Protein AF-A0A951B017-F1 (afdb_monomer_lite)

Secondary structure (DSSP, 8-state):
---HHHHHHHHHHTT------------TTSSS--EEEEEE---SSGGGGS--EEEEEE---SSTTHHHHHHHHHHHHHHT-

pLDDT: mean 81.64, std 15.31, range [48.12, 97.81]

Foldseek 3Di:
DDDPVVVVVVVVVVPQDDDDDDDDDDPPPAPDFLKDKDKDQDDPDPCSVVDIDIDIDQQDDSDPCRNVVRVCVRVCVVVVD

Structure (mmCIF, N/CA/C/O backbone):
data_AF-A0A951B017-F1
#
_entry.id   AF-A0A951B017-F1
#
loop_
_atom_site.group_PDB
_atom_site.id
_atom_site.type_symbol
_atom_site.label_atom_id
_atom_site.label_alt_id
_atom_site.label_comp_id
_atom_site.label_asym_id
_atom_site.label_entity_id
_atom_site.label_seq_id
_atom_site.pdbx_PDB_ins_code
_atom_site.Cartn_x
_atom_site.Cartn_y
_atom_site.Cartn_z
_atom_site.occupancy
_atom_site.B_iso_or_equiv
_atom_site.auth_seq_id
_atom_site.auth_comp_id
_atom_site.auth_asym_id
_atom_site.auth_atom_id
_atom_site.pdbx_PDB_model_num
ATOM 1 N N . MET A 1 1 ? -38.114 0.469 36.558 1.00 48.12 1 MET A N 1
ATOM 2 C CA . MET A 1 1 ? -37.026 -0.532 36.542 1.00 48.12 1 MET A CA 1
ATOM 3 C C . MET A 1 1 ? -36.754 -0.947 35.102 1.00 48.12 1 MET A C 1
ATOM 5 O O . MET A 1 1 ? -37.519 -1.717 34.547 1.00 48.12 1 MET A O 1
ATOM 9 N N . GLY A 1 2 ? -35.712 -0.390 34.491 1.00 54.31 2 GLY A N 1
ATOM 10 C CA . GLY A 1 2 ? -35.218 -0.749 33.159 1.00 54.31 2 GLY A CA 1
ATOM 11 C C . GLY A 1 2 ? -33.846 -0.100 33.015 1.00 54.31 2 GLY A C 1
ATOM 12 O O . GLY A 1 2 ? -33.738 1.120 33.104 1.00 54.31 2 GLY A O 1
ATOM 13 N N . ASN A 1 3 ? -32.796 -0.915 32.978 1.00 57.66 3 ASN A N 1
ATOM 14 C CA . ASN A 1 3 ? -31.416 -0.484 33.179 1.00 57.66 3 ASN A CA 1
ATOM 15 C C . ASN A 1 3 ? -30.900 0.284 31.947 1.00 57.66 3 ASN A C 1
ATOM 17 O O . ASN A 1 3 ? -30.430 -0.337 30.998 1.00 57.66 3 ASN A O 1
ATOM 21 N N . GLN A 1 4 ? -30.956 1.623 31.969 1.00 60.59 4 GLN A N 1
ATOM 22 C CA . GLN A 1 4 ? -30.420 2.491 30.899 1.00 60.59 4 GLN A CA 1
ATOM 23 C C . GLN A 1 4 ? -28.933 2.231 30.584 1.00 60.59 4 GLN A C 1
ATOM 25 O O . GLN A 1 4 ? -28.448 2.575 29.511 1.00 60.59 4 GLN A O 1
ATOM 30 N N . VAL A 1 5 ? -28.204 1.595 31.505 1.00 60.22 5 VAL A N 1
ATOM 31 C CA . VAL A 1 5 ? -26.788 1.248 31.343 1.00 60.22 5 VAL A CA 1
ATOM 32 C C . VAL A 1 5 ? -26.575 0.130 30.306 1.00 60.22 5 VAL A C 1
ATOM 34 O O . VAL A 1 5 ? -25.537 0.117 29.649 1.00 60.22 5 VAL A O 1
ATOM 37 N N . ASN A 1 6 ? -27.554 -0.765 30.105 1.00 59.50 6 ASN A N 1
ATOM 38 C CA . ASN A 1 6 ? -27.447 -1.857 29.122 1.00 59.50 6 ASN A CA 1
ATOM 39 C C . ASN A 1 6 ? -27.714 -1.386 27.682 1.00 59.50 6 ASN A C 1
ATOM 41 O O . ASN A 1 6 ? -27.058 -1.844 26.755 1.00 59.50 6 ASN A O 1
ATOM 45 N N . ASP A 1 7 ? -28.616 -0.421 27.501 1.00 59.47 7 ASP A N 1
ATOM 46 C CA . ASP A 1 7 ? -28.946 0.142 26.184 1.00 59.47 7 ASP A CA 1
ATOM 47 C C . ASP A 1 7 ? -27.743 0.887 25.570 1.00 59.47 7 ASP A C 1
ATOM 49 O O . ASP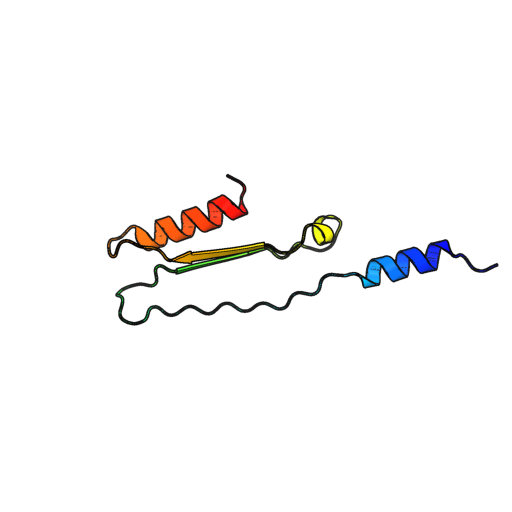 A 1 7 ? -27.434 0.767 24.385 1.00 59.47 7 ASP A O 1
ATOM 53 N N . ALA A 1 8 ? -26.970 1.596 26.401 1.00 60.16 8 ALA A N 1
ATOM 54 C CA . ALA A 1 8 ? -25.780 2.311 25.955 1.00 60.16 8 ALA A CA 1
ATOM 55 C C . ALA A 1 8 ? -24.628 1.379 25.535 1.00 60.16 8 ALA A C 1
ATOM 57 O O . ALA A 1 8 ? -23.903 1.715 24.599 1.00 60.16 8 ALA A O 1
ATOM 58 N N . SER A 1 9 ? -24.425 0.234 26.197 1.00 58.75 9 SER A N 1
ATOM 59 C CA . SER A 1 9 ? -23.365 -0.725 25.842 1.00 58.75 9 SER A CA 1
ATOM 60 C C . SER A 1 9 ? -23.704 -1.522 24.579 1.00 58.75 9 SER A C 1
ATOM 62 O O . SER A 1 9 ? -22.828 -1.708 23.733 1.00 58.75 9 SER A O 1
ATOM 64 N N . GLU A 1 10 ? -24.971 -1.895 24.383 1.00 57.69 10 GLU A N 1
ATOM 65 C CA . GLU A 1 10 ? -25.453 -2.518 23.142 1.00 57.69 10 GLU A CA 1
ATOM 66 C C . GLU A 1 10 ? -25.368 -1.549 21.954 1.00 57.69 10 GLU A C 1
ATOM 68 O O . GLU A 1 10 ? -24.838 -1.892 20.894 1.00 57.69 10 GLU A O 1
ATOM 73 N N . LYS A 1 11 ? -25.754 -0.282 22.150 1.00 54.88 11 LYS A N 1
ATOM 74 C CA . LYS A 1 11 ? -25.620 0.758 21.120 1.00 54.88 11 LYS A CA 1
ATOM 75 C C . LYS A 1 11 ? -24.157 1.088 20.785 1.00 54.88 11 LYS A C 1
ATOM 77 O O . LYS A 1 11 ? -23.857 1.495 19.665 1.00 54.88 11 LYS A O 1
ATOM 82 N N . ARG A 1 12 ? -23.221 0.887 21.724 1.00 55.53 12 ARG A N 1
ATOM 83 C CA . ARG A 1 12 ? -21.767 1.059 21.507 1.00 55.53 12 ARG A CA 1
ATOM 84 C C . ARG A 1 12 ? -21.152 -0.073 20.680 1.00 55.53 12 ARG A C 1
AT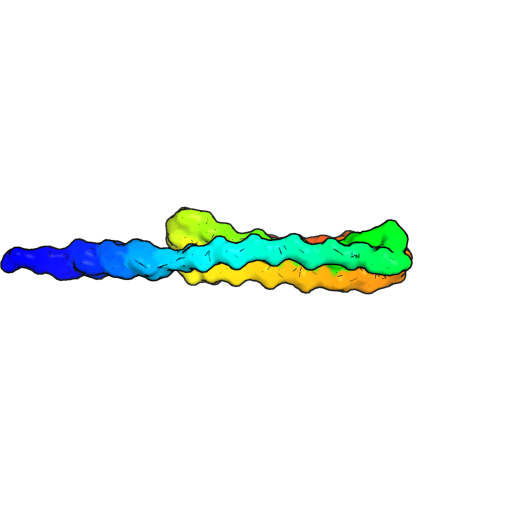OM 86 O O . ARG A 1 12 ? -20.218 0.201 19.933 1.00 55.53 12 ARG A O 1
ATOM 93 N N . LEU A 1 13 ? -21.678 -1.296 20.778 1.00 59.06 13 LEU A N 1
ATOM 94 C CA . LEU A 1 13 ? -21.303 -2.420 19.907 1.00 59.06 13 LEU A CA 1
ATOM 95 C C . LEU A 1 13 ? -21.830 -2.235 18.472 1.00 59.06 13 LEU A C 1
ATOM 97 O O . LEU A 1 13 ? -21.203 -2.706 17.527 1.00 59.06 13 LEU A O 1
ATOM 101 N N . SER A 1 14 ? -22.934 -1.496 18.305 1.00 57.91 14 SER A N 1
ATOM 102 C CA . SER A 1 14 ? -23.527 -1.179 16.997 1.00 57.91 14 SER A CA 1
ATOM 103 C C . SER A 1 14 ? -22.703 -0.206 16.140 1.00 57.91 14 SER A C 1
ATOM 105 O O . SER A 1 14 ? -22.928 -0.142 14.936 1.00 57.91 14 SER A O 1
ATOM 107 N N . ASN A 1 15 ? -21.743 0.533 16.710 1.00 67.25 15 ASN A N 1
ATOM 108 C CA . ASN A 1 15 ? -20.881 1.470 15.968 1.00 67.25 15 ASN A CA 1
ATOM 109 C C . ASN A 1 15 ? -19.573 0.812 15.498 1.00 67.25 15 ASN A C 1
ATOM 111 O O . ASN A 1 15 ? -18.504 1.428 15.515 1.00 67.25 15 ASN A O 1
ATOM 115 N N . ARG A 1 16 ? -19.642 -0.467 15.123 1.00 72.44 16 ARG A N 1
ATOM 116 C CA . ARG A 1 16 ? -18.500 -1.212 14.600 1.00 72.44 16 ARG A CA 1
ATOM 117 C C . ARG A 1 16 ? -18.184 -0.734 13.184 1.00 72.44 16 ARG A C 1
ATOM 119 O O . ARG A 1 16 ? -19.056 -0.751 12.323 1.00 72.44 16 ARG A O 1
ATOM 126 N N . LEU A 1 17 ? -16.936 -0.341 12.939 1.00 78.25 17 LEU A N 1
ATOM 127 C CA . LEU A 1 17 ? -16.471 -0.052 11.587 1.00 78.25 17 LEU A CA 1
ATOM 128 C C . LEU A 1 17 ? -16.356 -1.368 10.807 1.00 78.25 17 LEU A C 1
ATOM 130 O O . LEU A 1 17 ? -15.553 -2.233 11.158 1.00 78.25 17 LEU A O 1
ATOM 134 N N . GLU A 1 18 ? -17.177 -1.516 9.771 1.00 83.81 18 GLU A N 1
ATOM 135 C CA . GLU A 1 18 ? -17.089 -2.610 8.805 1.00 83.81 18 GLU A CA 1
ATOM 136 C C . GLU A 1 18 ? -16.401 -2.111 7.539 1.00 83.81 18 GLU A C 1
ATOM 138 O O . GLU A 1 18 ? -16.754 -1.064 6.998 1.00 83.81 18 GLU A O 1
ATOM 143 N N . VAL A 1 19 ? -15.399 -2.856 7.078 1.00 85.00 19 VAL A N 1
ATOM 144 C CA . VAL A 1 19 ? -14.538 -2.444 5.969 1.00 85.00 19 VAL A CA 1
ATOM 145 C C . VAL A 1 19 ? -14.527 -3.553 4.938 1.00 85.00 19 VAL A C 1
ATOM 147 O O . VAL A 1 19 ? -14.165 -4.688 5.242 1.00 85.00 19 VAL A O 1
ATOM 150 N N . GLN A 1 20 ? -14.896 -3.210 3.709 1.00 92.19 20 GLN A N 1
ATOM 151 C CA . GLN A 1 20 ? -14.619 -4.026 2.535 1.00 92.19 20 GLN A CA 1
ATOM 152 C C . GLN A 1 20 ? -13.586 -3.286 1.700 1.00 92.19 20 GLN A C 1
ATOM 154 O O . GLN A 1 20 ? -13.741 -2.097 1.426 1.00 92.19 20 GLN A O 1
ATOM 159 N N . ALA A 1 21 ? -12.526 -3.981 1.310 1.00 92.06 21 ALA A N 1
ATOM 160 C CA . ALA A 1 21 ? -11.458 -3.398 0.523 1.00 92.06 21 ALA A CA 1
ATOM 161 C C . ALA A 1 21 ? -11.005 -4.370 -0.561 1.00 92.06 21 ALA A C 1
ATOM 163 O O . ALA A 1 21 ? -11.011 -5.587 -0.372 1.00 92.06 21 ALA A O 1
ATOM 164 N N . GLY A 1 22 ? -10.596 -3.805 -1.691 1.00 95.12 22 GLY A N 1
ATOM 165 C CA . GLY A 1 22 ? -9.980 -4.520 -2.795 1.00 95.12 22 GLY A CA 1
ATOM 166 C C . GLY A 1 22 ? -8.734 -3.776 -3.249 1.00 95.12 22 GLY A C 1
ATOM 167 O O . GLY A 1 22 ? -8.663 -2.552 -3.147 1.00 95.12 22 GLY A O 1
ATOM 168 N N . LEU A 1 23 ? -7.759 -4.524 -3.753 1.00 95.62 23 LEU A N 1
ATOM 169 C CA . LEU A 1 23 ? -6.552 -3.978 -4.351 1.00 95.62 23 LEU A CA 1
ATOM 170 C C . LEU A 1 23 ? -6.413 -4.536 -5.762 1.00 95.62 23 LEU A C 1
ATOM 172 O O . LEU A 1 23 ? -6.476 -5.747 -5.970 1.00 95.62 23 LEU A O 1
ATOM 176 N N . HIS A 1 24 ? -6.184 -3.645 -6.719 1.00 96.19 24 HIS A N 1
ATOM 177 C CA . HIS A 1 24 ? -5.809 -4.005 -8.074 1.00 96.19 24 HIS A CA 1
ATOM 178 C C . HIS A 1 24 ? -4.616 -3.154 -8.497 1.00 96.19 24 HIS A C 1
ATOM 180 O O . HIS A 1 24 ? -4.585 -1.953 -8.245 1.00 96.19 24 HIS A O 1
ATOM 186 N N . THR A 1 25 ? -3.647 -3.783 -9.147 1.00 95.56 25 THR A N 1
ATOM 187 C CA . THR A 1 25 ? -2.504 -3.116 -9.767 1.00 95.56 25 THR A CA 1
ATOM 188 C C . THR A 1 25 ? -2.155 -3.861 -11.051 1.00 95.56 25 THR 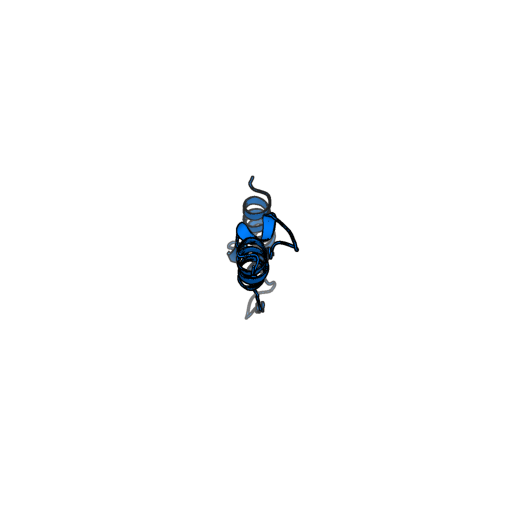A C 1
ATOM 190 O O . THR A 1 25 ? -2.377 -5.072 -11.157 1.00 95.56 25 THR A O 1
ATOM 193 N N . ALA A 1 26 ? -1.629 -3.136 -12.032 1.00 94.56 26 ALA A N 1
ATOM 194 C CA . ALA A 1 26 ? -1.280 -3.671 -13.334 1.00 94.56 26 ALA A CA 1
ATOM 195 C C . ALA A 1 26 ? 0.092 -3.149 -13.761 1.00 94.56 26 ALA A C 1
ATOM 197 O O . ALA A 1 26 ? 0.353 -1.954 -13.724 1.00 94.56 26 ALA A O 1
ATOM 198 N N . VAL A 1 27 ? 0.947 -4.053 -14.241 1.00 92.81 27 VAL A N 1
ATOM 199 C CA . VAL A 1 27 ? 2.300 -3.712 -14.713 1.00 92.81 27 VAL A CA 1
ATOM 200 C C . VAL A 1 27 ? 2.303 -2.854 -15.989 1.00 92.81 27 VAL A C 1
ATOM 202 O O . VAL A 1 27 ? 3.244 -2.102 -16.249 1.00 92.81 27 VAL A O 1
ATOM 205 N N . GLY A 1 28 ? 1.255 -2.971 -16.810 1.00 90.69 28 GLY A N 1
ATOM 206 C CA . GLY A 1 28 ? 1.187 -2.319 -18.115 1.00 90.69 28 GLY A CA 1
ATOM 207 C C . GLY A 1 28 ? 2.345 -2.734 -19.032 1.00 90.69 28 GLY A C 1
ATOM 208 O O . GLY A 1 28 ? 2.702 -3.905 -19.110 1.00 90.69 28 GLY A O 1
ATOM 209 N N . GLY A 1 29 ? 2.927 -1.765 -19.743 1.00 89.75 29 GLY A N 1
ATOM 210 C CA . GLY A 1 29 ? 4.024 -1.989 -20.695 1.00 89.75 29 GLY A CA 1
ATOM 211 C C . GLY A 1 29 ? 5.431 -2.040 -20.084 1.00 89.75 29 GLY A C 1
ATOM 212 O O . GLY A 1 29 ? 6.406 -2.006 -20.833 1.00 89.75 29 GLY A O 1
ATOM 213 N N . ARG A 1 30 ? 5.568 -2.054 -18.750 1.00 88.25 30 ARG A N 1
ATOM 214 C CA . ARG A 1 30 ? 6.877 -2.076 -18.077 1.00 88.25 30 ARG A CA 1
ATOM 215 C C . ARG A 1 30 ? 7.382 -3.514 -17.858 1.00 88.25 30 ARG A C 1
ATOM 217 O O . ARG A 1 30 ? 6.580 -4.441 -17.797 1.00 88.25 30 ARG A O 1
ATOM 224 N N . PRO A 1 31 ? 8.702 -3.725 -17.681 1.00 88.38 31 PRO A N 1
ATOM 225 C CA . PRO A 1 31 ? 9.253 -5.044 -17.346 1.00 88.38 31 PRO A CA 1
ATOM 226 C C . PRO A 1 31 ?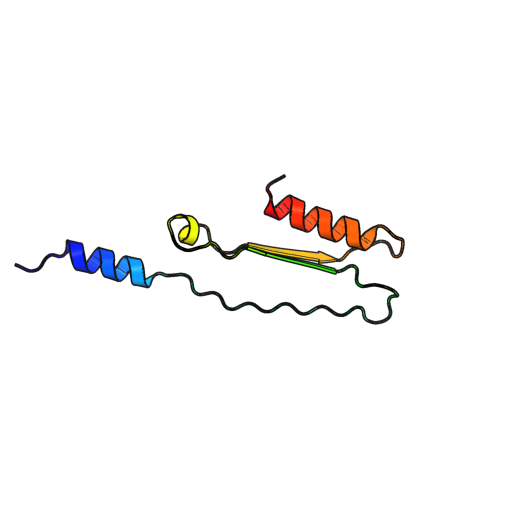 8.847 -5.566 -15.959 1.00 88.38 31 PRO A C 1
ATOM 228 O O . PRO A 1 31 ? 8.969 -6.758 -15.691 1.00 88.38 31 PRO A O 1
ATOM 231 N N . GLY A 1 32 ? 8.410 -4.680 -15.061 1.00 89.38 32 GLY A N 1
ATOM 232 C CA . GLY A 1 32 ? 8.059 -5.016 -13.688 1.00 89.38 32 GLY A CA 1
ATOM 233 C C . GLY A 1 32 ? 7.105 -3.995 -13.086 1.00 89.38 32 GLY A C 1
ATOM 234 O O . GLY A 1 32 ? 7.046 -2.848 -13.530 1.00 89.38 32 GLY A O 1
ATOM 235 N N . ASN A 1 33 ? 6.333 -4.449 -12.100 1.00 93.06 33 ASN A N 1
ATOM 236 C CA . ASN A 1 33 ? 5.360 -3.622 -11.405 1.00 93.06 33 ASN A CA 1
ATOM 237 C C . ASN A 1 33 ? 6.010 -2.945 -10.194 1.00 93.06 33 ASN A C 1
ATOM 239 O O . ASN A 1 33 ? 6.370 -3.611 -9.216 1.00 93.06 33 ASN A O 1
ATOM 243 N N . GLU A 1 34 ? 6.156 -1.629 -10.277 1.00 94.81 34 GLU A N 1
ATOM 244 C CA . GLU A 1 34 ? 6.791 -0.814 -9.244 1.00 94.81 34 GLU A CA 1
ATOM 245 C C . GLU A 1 34 ? 5.779 -0.222 -8.248 1.00 94.81 34 GLU A C 1
ATOM 247 O O . GLU A 1 34 ? 6.191 0.430 -7.293 1.00 94.81 34 GLU A O 1
ATOM 252 N N . ASP A 1 35 ? 4.485 -0.523 -8.398 1.00 94.94 35 ASP A N 1
ATOM 253 C CA . ASP A 1 35 ? 3.434 -0.113 -7.468 1.00 94.94 35 ASP A CA 1
ATOM 254 C C . ASP A 1 35 ? 3.516 -0.914 -6.165 1.00 94.94 35 ASP A C 1
ATOM 256 O O . ASP A 1 35 ? 3.651 -2.144 -6.169 1.00 94.94 35 ASP A O 1
ATOM 260 N N . TYR A 1 36 ? 3.335 -0.252 -5.028 1.00 96.62 36 TYR A N 1
ATOM 261 C CA . TYR A 1 36 ? 3.156 -0.917 -3.744 1.00 96.62 36 TYR A CA 1
ATOM 262 C C . TYR A 1 36 ? 1.977 -0.305 -2.994 1.00 96.62 36 TYR A C 1
ATOM 264 O O . TYR A 1 36 ? 1.796 0.909 -2.980 1.00 96.62 36 TYR A O 1
ATOM 272 N N . ALA A 1 37 ? 1.173 -1.148 -2.353 1.00 97.56 37 ALA A N 1
ATOM 273 C CA . ALA A 1 37 ? 0.033 -0.715 -1.563 1.00 97.56 37 ALA A CA 1
ATOM 274 C C . ALA A 1 37 ? -0.124 -1.591 -0.321 1.00 97.56 37 ALA A C 1
ATOM 276 O O . ALA A 1 37 ? 0.149 -2.791 -0.360 1.00 97.56 37 ALA A O 1
ATOM 277 N N . ALA A 1 38 ? -0.592 -0.991 0.767 1.00 96.88 38 ALA A N 1
ATOM 278 C CA . ALA A 1 38 ? -0.915 -1.679 2.006 1.00 96.88 38 ALA A CA 1
ATOM 279 C C . ALA A 1 38 ? -2.213 -1.131 2.606 1.00 96.88 38 ALA A C 1
ATOM 281 O O . ALA A 1 38 ? -2.573 0.032 2.417 1.00 96.88 38 ALA A O 1
ATOM 282 N N . LEU A 1 39 ? -2.896 -1.992 3.354 1.00 95.06 39 LEU A N 1
ATOM 283 C CA . LEU A 1 39 ? -4.106 -1.679 4.097 1.00 95.06 39 LEU A CA 1
ATOM 284 C C . LEU A 1 39 ? -3.960 -2.239 5.510 1.00 95.06 39 LEU A C 1
ATOM 286 O O . LEU A 1 39 ? -3.687 -3.4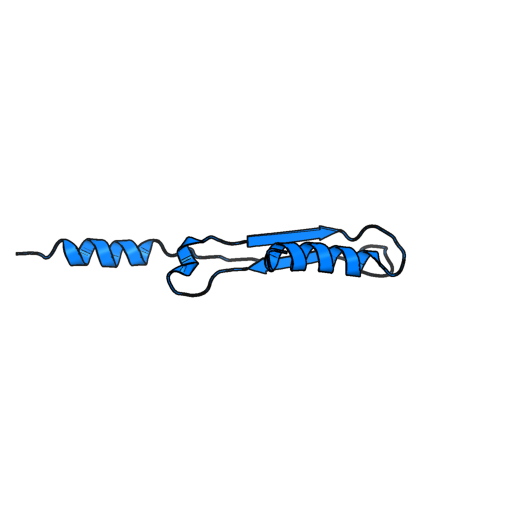26 5.680 1.00 95.06 39 LEU A O 1
ATOM 290 N N . LEU A 1 40 ? -4.185 -1.394 6.507 1.00 91.94 40 LEU A N 1
ATOM 291 C CA . LEU A 1 40 ? -4.291 -1.771 7.906 1.00 91.94 40 LEU A CA 1
ATOM 292 C C . LEU A 1 40 ? -5.731 -1.538 8.348 1.00 91.94 40 LEU A C 1
ATOM 294 O O . LEU A 1 40 ? -6.196 -0.404 8.475 1.00 91.94 40 LEU A O 1
ATOM 298 N N . VAL A 1 41 ? -6.436 -2.649 8.552 1.00 88.94 41 VAL A N 1
ATOM 299 C CA . VAL A 1 41 ? -7.746 -2.682 9.201 1.00 88.94 41 VAL A CA 1
ATOM 300 C C . VAL A 1 41 ? -7.504 -3.128 10.641 1.00 88.94 41 VAL A C 1
ATOM 302 O O . VAL A 1 41 ? -7.013 -4.244 10.833 1.00 88.94 41 VAL A O 1
ATOM 305 N N . PRO A 1 42 ? -7.804 -2.297 11.653 1.00 80.88 42 PRO A N 1
ATOM 306 C CA . PRO A 1 42 ? -7.611 -2.689 13.040 1.00 80.88 42 PRO A CA 1
ATOM 307 C C . PRO A 1 42 ? -8.428 -3.932 13.382 1.00 80.88 42 PRO A C 1
ATOM 309 O O . PRO A 1 42 ? -9.559 -4.103 12.916 1.00 80.88 42 PRO A O 1
ATOM 312 N N . GLY A 1 43 ? -7.858 -4.782 14.232 1.00 73.31 43 GLY A N 1
ATOM 313 C CA . GLY A 1 43 ? -8.553 -5.942 14.776 1.00 73.31 43 GLY A CA 1
ATOM 314 C C . GLY A 1 43 ? -9.715 -5.567 15.704 1.00 73.31 43 GLY A C 1
ATOM 315 O O . GLY A 1 43 ? -10.041 -4.399 15.928 1.00 73.31 43 GLY A O 1
ATOM 316 N N . ALA A 1 44 ? -10.349 -6.587 16.283 1.00 66.06 44 ALA A N 1
ATOM 317 C CA . ALA A 1 44 ? -11.370 -6.380 17.303 1.00 66.06 44 ALA A CA 1
ATOM 318 C C . ALA A 1 44 ? -10.753 -5.785 18.581 1.00 66.06 44 ALA A C 1
ATOM 320 O O . ALA A 1 44 ? -9.697 -6.232 19.027 1.00 66.06 44 ALA A O 1
ATOM 321 N N . GLY A 1 45 ? -11.435 -4.818 19.203 1.00 67.81 45 GLY A N 1
ATOM 322 C CA . GLY A 1 45 ? -11.027 -4.257 20.496 1.00 67.81 45 GLY A CA 1
ATOM 323 C C . GLY A 1 45 ? -10.883 -2.730 20.501 1.00 67.81 45 GLY A C 1
ATOM 324 O O . GLY A 1 45 ? -11.471 -2.047 19.664 1.00 67.81 45 GLY A O 1
ATOM 325 N N . PRO A 1 46 ? -10.141 -2.153 21.465 1.00 65.50 46 PRO A N 1
ATOM 326 C CA . PRO A 1 46 ? -9.993 -0.701 21.611 1.00 65.50 46 PRO A CA 1
ATOM 327 C C . PRO A 1 46 ? -9.448 -0.005 20.356 1.00 65.50 46 PRO A C 1
ATOM 329 O O . PRO A 1 46 ? -9.850 1.121 20.062 1.00 65.50 46 PRO A O 1
ATOM 332 N N . GLU A 1 47 ? -8.596 -0.703 19.601 1.00 65.44 47 GLU A N 1
ATOM 333 C CA . GLU A 1 47 ? -7.943 -0.223 18.377 1.00 65.44 47 GLU A CA 1
ATOM 334 C C . GLU A 1 47 ? -8.909 -0.031 17.206 1.00 65.44 47 GLU A C 1
ATOM 336 O O . GLU A 1 47 ? -8.641 0.746 16.297 1.00 65.44 47 GLU A O 1
ATOM 341 N N . GLN A 1 48 ? -10.098 -0.632 17.269 1.00 64.62 48 GLN A N 1
ATOM 342 C CA . GLN A 1 48 ? -11.149 -0.468 16.265 1.00 64.62 48 GLN A CA 1
ATOM 343 C C . GLN A 1 48 ? -11.634 0.989 16.134 1.00 64.62 48 GLN A C 1
ATOM 345 O O . GLN A 1 48 ? -12.276 1.351 15.150 1.00 64.62 48 GLN A O 1
ATOM 350 N N . ARG A 1 49 ? -11.308 1.846 17.114 1.00 64.50 49 ARG A N 1
ATOM 351 C CA . ARG A 1 49 ? -11.591 3.291 17.096 1.00 64.50 49 ARG A CA 1
ATOM 352 C C . ARG A 1 49 ? -10.516 4.117 16.389 1.00 64.50 49 ARG A C 1
ATOM 354 O O . ARG A 1 49 ? -10.771 5.286 16.122 1.00 64.50 49 ARG A O 1
ATOM 361 N N . ALA A 1 50 ? -9.344 3.543 16.114 1.00 74.62 50 ALA A N 1
ATOM 362 C CA . ALA A 1 50 ? -8.229 4.245 15.478 1.00 74.62 50 ALA A CA 1
ATOM 363 C C . ALA A 1 50 ? -8.467 4.511 13.978 1.00 74.62 50 ALA A C 1
ATOM 365 O O . ALA A 1 50 ? -7.777 5.336 13.388 1.00 74.62 50 ALA A O 1
ATOM 366 N N . GLY A 1 51 ? -9.481 3.876 13.378 1.00 83.06 51 GLY A N 1
ATOM 367 C CA . GLY A 1 51 ? -9.797 4.010 11.956 1.00 83.06 51 GLY A CA 1
ATOM 368 C C . GLY A 1 51 ? -8.978 3.059 11.084 1.00 83.06 51 GLY A C 1
ATOM 369 O O . GLY A 1 51 ? -8.304 2.170 11.582 1.00 83.06 51 GLY A O 1
ATOM 370 N N . VAL A 1 52 ? -9.073 3.211 9.767 1.00 90.38 52 VAL A N 1
ATOM 371 C CA . VAL A 1 52 ? -8.379 2.364 8.783 1.00 90.38 52 VAL A CA 1
ATOM 372 C C . VAL A 1 52 ? -7.289 3.184 8.121 1.00 90.38 52 VAL A C 1
ATOM 374 O O . VAL A 1 52 ? -7.514 4.352 7.803 1.00 90.38 52 VAL A O 1
ATOM 377 N N . VAL A 1 53 ? -6.142 2.564 7.859 1.00 93.12 53 VAL A N 1
ATOM 378 C CA . VAL A 1 53 ? -5.049 3.197 7.118 1.00 93.12 53 VAL A CA 1
ATOM 379 C C . VAL A 1 53 ? -4.853 2.469 5.798 1.00 93.12 53 VAL A C 1
ATOM 381 O O . VAL A 1 53 ? -4.690 1.252 5.774 1.00 93.12 53 VAL A O 1
ATOM 384 N N . ALA A 1 54 ? -4.853 3.213 4.697 1.00 95.38 54 ALA A N 1
ATOM 385 C CA . ALA A 1 54 ? -4.460 2.720 3.384 1.00 95.38 54 ALA A CA 1
ATOM 386 C C . ALA A 1 54 ? -3.324 3.596 2.854 1.00 95.38 54 ALA A C 1
ATOM 388 O O . ALA A 1 54 ? -3.418 4.823 2.898 1.00 95.38 54 ALA A O 1
ATOM 389 N N . ALA A 1 55 ? -2.266 2.968 2.353 1.00 97.25 55 ALA A N 1
ATOM 390 C CA . ALA A 1 55 ? -1.100 3.648 1.806 1.00 97.25 55 ALA A CA 1
ATOM 391 C C . ALA A 1 55 ? -0.739 3.040 0.451 1.00 97.25 55 ALA A C 1
ATOM 393 O O . ALA A 1 55 ? -0.766 1.820 0.288 1.00 97.25 55 ALA A O 1
ATOM 394 N N . ILE A 1 56 ? -0.425 3.897 -0.520 1.00 97.31 56 ILE A N 1
ATOM 395 C CA . ILE A 1 56 ? -0.088 3.518 -1.895 1.00 97.31 56 ILE A CA 1
ATOM 396 C C . ILE A 1 56 ? 1.105 4.362 -2.340 1.00 97.31 56 ILE A C 1
ATOM 398 O O . ILE A 1 56 ? 1.142 5.564 -2.077 1.00 97.31 56 ILE A O 1
ATOM 402 N N . ALA A 1 57 ? 2.057 3.739 -3.027 1.00 96.69 57 ALA A N 1
ATOM 403 C CA . ALA A 1 57 ? 3.180 4.404 -3.668 1.00 96.69 57 ALA A CA 1
ATOM 404 C C . ALA A 1 57 ? 3.408 3.838 -5.077 1.00 96.69 57 ALA A C 1
ATOM 406 O O . ALA A 1 57 ? 3.330 2.626 -5.284 1.00 96.69 57 ALA A O 1
ATOM 407 N N . ASP A 1 58 ? 3.721 4.726 -6.021 1.00 93.12 58 ASP A N 1
ATOM 408 C CA . ASP A 1 58 ? 4.221 4.390 -7.358 1.00 93.12 58 ASP A CA 1
ATOM 409 C C . ASP A 1 58 ? 5.748 4.510 -7.339 1.00 93.12 58 ASP A C 1
ATOM 411 O O . ASP A 1 58 ? 6.307 5.576 -7.054 1.00 93.12 58 ASP A O 1
ATOM 415 N N . GLY A 1 59 ? 6.432 3.396 -7.580 1.00 92.56 59 GLY A N 1
ATOM 416 C CA . GLY A 1 59 ? 7.878 3.372 -7.678 1.00 92.56 59 GLY A CA 1
ATOM 417 C C . GLY A 1 59 ? 8.345 4.048 -8.962 1.00 92.56 59 GLY A C 1
ATOM 418 O O . GLY A 1 59 ? 8.145 3.536 -10.059 1.00 92.56 59 GLY A O 1
ATOM 419 N N . VAL A 1 60 ? 9.038 5.177 -8.826 1.00 83.56 60 VAL A N 1
ATOM 420 C CA . VAL A 1 60 ? 9.639 5.892 -9.958 1.00 83.56 60 VAL A CA 1
ATOM 421 C C . VAL A 1 60 ? 11.126 5.556 -10.073 1.00 83.56 60 VAL A C 1
ATOM 423 O O . VAL A 1 60 ? 11.874 5.651 -9.101 1.00 83.56 60 VAL A O 1
ATOM 426 N N . GLY A 1 61 ? 11.589 5.171 -11.266 1.00 72.94 61 GLY A N 1
ATOM 427 C CA . GLY A 1 61 ? 13.026 5.014 -11.507 1.00 72.94 61 GLY A CA 1
ATOM 428 C C . GLY A 1 61 ? 13.430 4.170 -12.711 1.00 72.94 61 GLY A C 1
ATOM 429 O O . GLY A 1 61 ? 14.532 4.372 -13.214 1.00 72.94 61 GLY A O 1
ATOM 430 N N . GLY A 1 62 ? 12.598 3.231 -13.183 1.00 63.00 62 GLY A N 1
ATOM 431 C CA . GLY A 1 62 ? 12.892 2.363 -14.341 1.00 63.00 62 GLY A CA 1
ATOM 432 C C . GLY A 1 62 ? 14.077 1.389 -14.168 1.00 63.00 62 GLY A C 1
ATOM 433 O O . GLY A 1 62 ? 14.168 0.391 -14.881 1.00 63.00 62 GLY A O 1
ATOM 434 N N . ALA A 1 63 ? 14.977 1.654 -13.219 1.00 65.00 63 ALA A N 1
ATOM 435 C CA . ALA A 1 63 ? 16.056 0.797 -12.744 1.00 65.00 63 ALA A CA 1
ATOM 436 C C . ALA A 1 63 ? 15.629 0.021 -11.482 1.00 65.00 63 ALA A C 1
ATOM 438 O O . ALA A 1 63 ? 14.594 0.309 -10.892 1.00 65.00 63 ALA A O 1
ATOM 439 N N . LYS A 1 64 ? 16.472 -0.923 -11.027 1.00 71.19 64 LYS A N 1
ATOM 440 C CA . LYS A 1 64 ? 16.226 -1.924 -9.955 1.00 71.19 64 LYS A CA 1
ATOM 441 C C . LYS A 1 64 ? 15.705 -1.402 -8.589 1.00 71.19 64 LYS A C 1
ATOM 443 O O . LYS A 1 64 ? 15.529 -2.214 -7.687 1.00 71.19 64 LYS A O 1
ATOM 448 N N . GLY A 1 65 ? 15.502 -0.096 -8.402 1.00 87.69 65 GLY A N 1
ATOM 449 C CA . GLY A 1 65 ? 15.146 0.527 -7.126 1.00 87.69 65 GLY A CA 1
ATOM 450 C C . GLY A 1 65 ? 13.702 1.017 -6.977 1.00 87.69 65 GLY A C 1
ATOM 451 O O . GLY A 1 65 ? 13.287 1.197 -5.837 1.00 87.69 65 GLY A O 1
ATOM 452 N N . GLY A 1 66 ? 12.928 1.219 -8.055 1.00 92.00 66 GLY A N 1
ATOM 453 C CA . GLY A 1 66 ? 11.605 1.862 -7.955 1.00 92.00 66 GLY A CA 1
ATOM 454 C C . GLY A 1 66 ? 10.639 1.073 -7.071 1.00 92.00 66 GLY A C 1
ATOM 455 O O . GLY A 1 66 ? 10.081 1.614 -6.116 1.00 92.00 66 GLY A O 1
ATOM 456 N N . ARG A 1 67 ? 10.559 -0.245 -7.285 1.00 93.19 67 ARG A N 1
ATOM 457 C CA . ARG A 1 67 ? 9.799 -1.157 -6.413 1.00 93.19 67 ARG A CA 1
ATOM 458 C C . ARG A 1 67 ? 10.226 -1.088 -4.941 1.00 93.19 67 ARG A C 1
ATOM 460 O O . ARG A 1 67 ? 9.372 -1.043 -4.060 1.00 93.19 67 ARG A O 1
ATOM 467 N N . ALA A 1 68 ? 11.531 -1.096 -4.671 1.00 94.19 68 ALA A N 1
ATOM 468 C CA . ALA A 1 68 ? 12.057 -1.076 -3.305 1.00 94.19 68 ALA A CA 1
ATOM 469 C C . ALA A 1 68 ? 11.772 0.263 -2.607 1.00 94.19 68 ALA A C 1
ATOM 471 O O . ALA A 1 68 ? 11.451 0.282 -1.420 1.00 94.19 68 ALA A O 1
ATOM 472 N N . ALA A 1 69 ? 11.841 1.375 -3.345 1.00 94.19 69 ALA A N 1
ATOM 473 C CA . ALA A 1 69 ? 11.485 2.694 -2.840 1.00 94.19 69 ALA A CA 1
ATOM 474 C C . ALA A 1 69 ? 9.991 2.777 -2.486 1.00 94.19 69 ALA A C 1
ATOM 476 O O . ALA A 1 69 ? 9.659 3.216 -1.386 1.00 94.19 69 ALA A O 1
ATOM 477 N N . ALA A 1 70 ? 9.104 2.295 -3.366 1.00 96.06 70 ALA A N 1
ATOM 478 C CA . ALA A 1 70 ? 7.662 2.259 -3.112 1.00 96.06 70 ALA A CA 1
ATOM 479 C C . ALA A 1 70 ? 7.312 1.405 -1.884 1.00 96.06 70 ALA A C 1
ATOM 481 O O . ALA A 1 70 ? 6.555 1.838 -1.014 1.00 96.06 70 ALA A O 1
ATOM 482 N N . GLU A 1 71 ? 7.910 0.216 -1.773 1.00 95.69 71 GLU A N 1
ATOM 483 C CA . GLU A 1 71 ? 7.732 -0.655 -0.610 1.00 95.69 71 GLU A CA 1
ATOM 484 C C . GLU A 1 71 ? 8.237 -0.001 0.682 1.00 95.69 71 GLU A C 1
ATOM 486 O O . GLU A 1 71 ? 7.535 -0.025 1.692 1.00 95.69 71 GLU A O 1
ATOM 491 N N . THR A 1 72 ? 9.418 0.620 0.648 1.00 95.94 72 THR A N 1
ATOM 492 C CA . THR A 1 72 ? 10.002 1.294 1.819 1.00 95.94 72 THR A CA 1
ATOM 493 C C . THR A 1 72 ? 9.131 2.458 2.282 1.00 95.94 72 THR A C 1
ATOM 495 O O . THR A 1 72 ? 8.890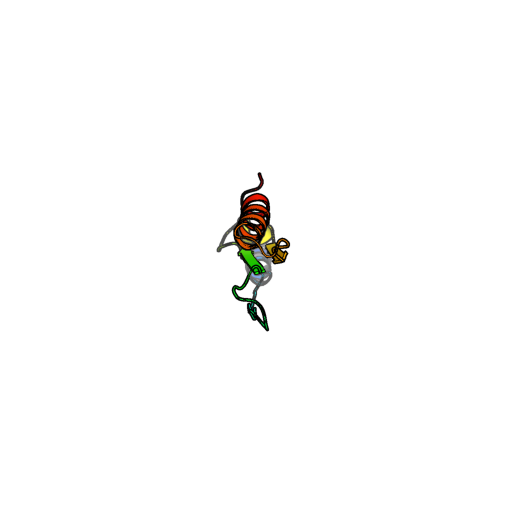 2.591 3.478 1.00 95.94 72 THR A O 1
ATOM 498 N N . ALA A 1 73 ? 8.619 3.272 1.355 1.00 96.44 73 ALA A N 1
ATOM 499 C CA . ALA A 1 73 ? 7.751 4.399 1.684 1.00 96.44 73 ALA A CA 1
ATOM 500 C C . ALA A 1 73 ? 6.450 3.939 2.356 1.00 96.44 73 ALA A C 1
ATOM 502 O O . ALA A 1 73 ? 6.063 4.475 3.394 1.00 96.44 73 ALA A O 1
ATOM 503 N N . VAL A 1 74 ? 5.796 2.917 1.795 1.00 97.81 74 VAL A N 1
ATOM 504 C CA . VAL A 1 74 ? 4.547 2.390 2.353 1.00 97.81 74 VAL A CA 1
ATOM 505 C C . VAL A 1 74 ? 4.790 1.722 3.703 1.00 97.81 74 VAL A C 1
ATOM 507 O O . VAL A 1 74 ? 4.089 2.040 4.655 1.00 97.81 74 VAL A O 1
ATOM 510 N N . ARG A 1 75 ? 5.783 0.835 3.827 1.00 96.25 75 ARG A N 1
ATOM 511 C CA . ARG A 1 75 ? 6.079 0.171 5.108 1.00 96.25 75 ARG A CA 1
ATOM 512 C C . ARG A 1 75 ? 6.493 1.168 6.182 1.00 96.25 75 ARG A C 1
ATOM 514 O O . ARG A 1 75 ? 5.934 1.132 7.267 1.00 96.25 75 ARG A O 1
ATOM 521 N N . GLY A 1 76 ? 7.380 2.105 5.844 1.00 96.69 76 GLY A N 1
ATOM 522 C CA . GLY A 1 76 ? 7.819 3.169 6.744 1.00 96.69 76 GLY A CA 1
ATOM 523 C C . GLY A 1 76 ? 6.650 3.950 7.337 1.00 96.69 76 GLY A C 1
ATOM 524 O O . GLY A 1 76 ? 6.565 4.116 8.550 1.00 96.69 76 GLY A O 1
ATOM 525 N N . PHE A 1 77 ? 5.704 4.350 6.484 1.00 95.38 77 PHE A N 1
ATOM 526 C CA . PHE A 1 77 ? 4.494 5.038 6.921 1.00 95.38 77 PHE A CA 1
ATOM 527 C C . PHE A 1 77 ? 3.609 4.175 7.833 1.00 95.38 77 PHE A C 1
ATOM 529 O O . PHE A 1 77 ? 3.098 4.671 8.833 1.00 95.38 77 PHE A O 1
ATOM 536 N N . MET A 1 78 ? 3.426 2.893 7.503 1.00 92.75 78 MET A N 1
ATOM 537 C CA . MET A 1 78 ? 2.564 1.985 8.274 1.00 92.75 78 MET A CA 1
ATOM 538 C C . MET A 1 78 ? 3.161 1.632 9.640 1.00 92.75 78 MET A C 1
ATOM 540 O O . MET A 1 78 ? 2.424 1.517 10.616 1.00 92.75 78 MET A O 1
ATOM 544 N N . ASP A 1 79 ? 4.484 1.499 9.705 1.00 91.38 79 ASP A N 1
ATOM 545 C CA . ASP A 1 79 ? 5.222 1.184 10.928 1.00 91.38 79 ASP A CA 1
ATOM 546 C C . ASP A 1 79 ? 5.461 2.438 11.802 1.00 91.38 79 ASP A C 1
ATOM 548 O O . ASP A 1 79 ? 5.812 2.317 12.976 1.00 91.38 79 ASP A O 1
ATOM 552 N N . GLY A 1 80 ? 5.230 3.641 11.257 1.00 85.50 80 GLY A N 1
ATOM 553 C CA . GLY A 1 80 ? 5.363 4.919 11.965 1.00 85.50 80 GLY A CA 1
ATOM 554 C C . GLY A 1 80 ? 6.805 5.420 12.111 1.00 85.50 80 GLY A C 1
ATOM 555 O O . GLY A 1 80 ? 7.128 6.028 13.134 1.00 85.50 80 GLY A O 1
ATOM 556 N N . HIS A 1 81 ? 7.663 5.131 11.126 1.00 53.38 81 HIS A N 1
ATOM 557 C CA . HIS A 1 81 ? 9.079 5.527 11.084 1.00 53.38 81 HIS A CA 1
ATOM 558 C C . HIS A 1 81 ? 9.320 7.011 10.776 1.00 53.38 81 HIS A C 1
ATOM 560 O O . HIS A 1 81 ? 8.539 7.608 9.999 1.00 53.38 81 HIS A O 1
#

Radius of gyration: 19.81 Å; chains: 1; bounding box: 53×12×57 Å

Sequence (81 aa):
MGNQVNDASEKRLSNRLEVQAGLHTAVGGRPGNEDYAALLVPGAGPEQRAGVVAAIADGVGGAKGGRAAAETAVRGFMDGH